Protein AF-A0A6V7LJT0-F1 (afdb_monomer)

Organism: NCBI:txid1563983

Radius of gyration: 21.5 Å; Cα contacts (8 Å, |Δi|>4): 48; chains: 1; bounding box: 45×21×58 Å

Nearest PDB structures (foldseek):
  6vli-assembly1_D  TM=7.692E-01  e=3.689E+00  Eganvirus ev186
  5sva-assembly1_U  TM=5.630E-01  e=4.989E+00  Saccharomyces cerevisiae

Solvent-accessible surface area (backbone atoms only — not comparable to full-atom values): 5500 Å² total; per-residue (Å²): 58,44,62,36,57,79,70,65,74,59,76,88,58,96,49,58,70,75,82,40,86,44,72,76,66,72,79,76,56,64,66,71,58,50,55,59,50,52,38,49,54,33,45,51,54,38,51,49,58,68,75,58,70,87,60,97,43,74,68,52,53,51,52,44,51,52,30,49,49,53,32,50,52,49,50,52,50,47,60,75,50,31,80,72,72,49,83,67,56,51,40,127

Sequence (92 aa):
DSINLFLGRYIVQEGECIERRSPLELERNWRYATFPLVLLVASSMLIAHIILPQSYSTDVLLYMLFWAAMVAGTFATIIHHGRQYVDKPKLL

Foldseek 3Di:
DLVCVVVVVDDDDPQDVNPDDHQPDDPPPCVLVVLVVQLVVLVVQLVVLVVDCPDPDPVSVVSNVVSVVSNVVSVVVCVVCVVVVPPDNDDD

Structure (mmCIF, N/CA/C/O backbone):
data_AF-A0A6V7LJT0-F1
#
_entry.id   AF-A0A6V7LJT0-F1
#
loop_
_atom_site.group_PDB
_atom_site.id
_atom_site.type_symbol
_atom_site.label_atom_id
_atom_site.label_alt_id
_atom_site.label_comp_id
_atom_site.label_asym_id
_atom_site.label_entity_id
_atom_site.label_seq_id
_atom_site.pdbx_PDB_ins_code
_atom_site.Cartn_x
_atom_site.Cartn_y
_atom_site.Cartn_z
_atom_site.occupancy
_atom_site.B_iso_or_equiv
_atom_site.auth_seq_id
_atom_site.auth_comp_id
_atom_site.auth_asym_id
_atom_site.auth_atom_id
_atom_site.pdbx_PDB_model_num
ATOM 1 N N . ASP A 1 1 ? -14.771 6.889 21.310 1.00 60.19 1 ASP A N 1
ATOM 2 C CA . ASP A 1 1 ? -13.604 7.065 22.201 1.00 60.19 1 ASP A CA 1
ATOM 3 C C . ASP A 1 1 ? -13.254 5.936 23.169 1.00 60.19 1 ASP A C 1
ATOM 5 O O . ASP A 1 1 ? -13.755 5.955 24.279 1.00 60.19 1 ASP A O 1
ATOM 9 N N . SER A 1 2 ? -12.307 5.036 22.856 1.00 62.66 2 SER A N 1
ATOM 10 C CA . SER A 1 2 ? -11.711 4.095 23.848 1.00 62.66 2 SER A CA 1
ATOM 11 C C . SER A 1 2 ? -11.022 4.784 25.034 1.00 62.66 2 SER A C 1
ATOM 13 O O . SER A 1 2 ? -10.806 4.164 26.071 1.00 62.66 2 SER A O 1
ATOM 15 N N . ILE A 1 3 ? -10.772 6.092 24.934 1.00 70.94 3 ILE A N 1
ATOM 16 C CA . ILE A 1 3 ? -10.313 6.926 26.046 1.00 70.94 3 ILE A CA 1
ATOM 17 C C . ILE A 1 3 ? -11.286 6.883 27.235 1.00 70.94 3 ILE A C 1
ATOM 19 O O . ILE A 1 3 ? -10.848 6.939 28.376 1.00 70.94 3 ILE A O 1
ATOM 23 N N . ASN A 1 4 ? -12.592 6.701 27.002 1.00 70.38 4 ASN A N 1
ATOM 24 C CA . ASN A 1 4 ? -13.575 6.593 28.083 1.00 70.38 4 ASN A CA 1
ATOM 25 C C . ASN A 1 4 ? -13.419 5.302 28.906 1.00 70.38 4 ASN A C 1
ATOM 27 O O . ASN A 1 4 ? -13.801 5.301 30.07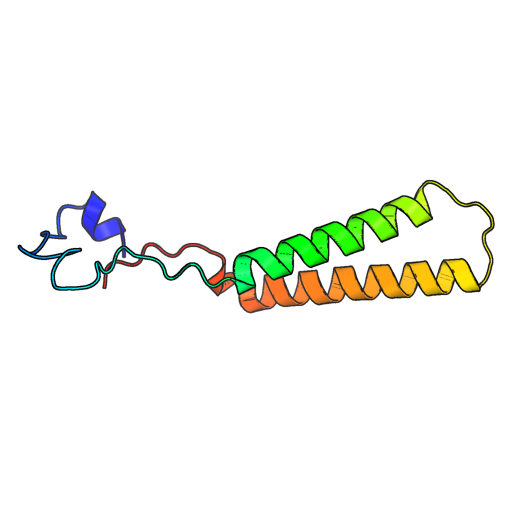4 1.00 70.38 4 ASN A O 1
ATOM 31 N N . LEU A 1 5 ? -12.807 4.250 28.344 1.00 71.88 5 LEU A N 1
ATOM 32 C CA . LEU A 1 5 ? -12.423 3.041 29.079 1.00 71.88 5 LEU A CA 1
ATOM 33 C C . LEU A 1 5 ? -11.287 3.363 30.058 1.00 71.88 5 LEU A C 1
ATOM 35 O O . LEU A 1 5 ? -11.381 3.072 31.244 1.00 71.88 5 LEU A O 1
ATOM 39 N N . PHE A 1 6 ? -10.241 4.036 29.565 1.00 71.06 6 PHE A N 1
ATOM 40 C CA . PHE A 1 6 ? -9.078 4.422 30.370 1.00 71.06 6 PHE A CA 1
ATOM 41 C C . PHE A 1 6 ? -9.409 5.475 31.432 1.00 71.06 6 PHE A C 1
ATOM 43 O O . PHE A 1 6 ? -8.828 5.461 32.511 1.00 71.06 6 PHE A O 1
ATOM 50 N N . LEU A 1 7 ? -10.355 6.372 31.145 1.00 79.88 7 LEU A N 1
ATOM 51 C CA . LEU A 1 7 ? -10.853 7.364 32.099 1.00 79.88 7 LEU A CA 1
ATOM 52 C C . LEU A 1 7 ? -11.914 6.798 33.062 1.00 79.88 7 LEU A C 1
ATOM 54 O O . LEU A 1 7 ? -12.418 7.550 33.893 1.00 79.88 7 LEU A O 1
ATOM 58 N N . GLY A 1 8 ? -12.285 5.516 32.944 1.00 72.06 8 GLY A N 1
ATOM 59 C CA . GLY A 1 8 ? -13.270 4.870 33.819 1.00 72.06 8 GLY A CA 1
ATOM 60 C C . GLY A 1 8 ? -14.704 5.389 33.663 1.00 72.06 8 GLY A C 1
ATOM 61 O O . GLY A 1 8 ? -15.525 5.191 34.551 1.00 72.06 8 GLY A O 1
ATOM 62 N N . ARG A 1 9 ? -15.021 6.072 32.554 1.00 72.81 9 ARG A N 1
ATOM 63 C CA . ARG A 1 9 ? -16.381 6.564 32.255 1.00 72.81 9 ARG A CA 1
ATOM 64 C C . ARG A 1 9 ? -17.256 5.514 31.575 1.00 72.81 9 ARG A C 1
ATOM 66 O O . ARG A 1 9 ? -18.469 5.688 31.518 1.00 72.81 9 ARG A O 1
ATOM 73 N N . TYR A 1 10 ? -16.652 4.464 31.027 1.00 74.75 10 TYR A N 1
ATOM 74 C CA . TYR A 1 10 ? -17.374 3.364 30.403 1.00 74.75 10 TYR A CA 1
ATOM 75 C C . TYR A 1 10 ? -17.749 2.303 31.443 1.00 74.75 10 TYR A C 1
ATOM 77 O O . TYR A 1 10 ? -16.869 1.757 32.107 1.00 74.75 10 TYR A O 1
ATOM 85 N N . ILE A 1 11 ? -19.043 2.005 31.564 1.00 73.00 11 ILE A N 1
ATOM 86 C CA . ILE A 1 11 ? -19.577 0.969 32.454 1.00 73.00 11 ILE A CA 1
ATOM 87 C C . ILE A 1 11 ? -20.110 -0.153 31.564 1.00 73.00 11 ILE A C 1
ATOM 89 O O . ILE A 1 11 ? -21.022 0.075 30.771 1.00 73.00 11 ILE A O 1
ATOM 93 N N . VAL A 1 12 ? -19.521 -1.344 31.690 1.00 70.69 12 VAL A N 1
ATOM 94 C CA . VAL A 1 12 ? -19.926 -2.540 30.937 1.00 70.69 12 VAL A CA 1
ATOM 95 C C . VAL A 1 12 ? -21.355 -2.911 31.342 1.00 70.69 12 VAL A C 1
ATOM 97 O O . VAL A 1 12 ? -21.624 -3.098 32.529 1.00 70.69 12 VAL A O 1
ATOM 100 N N . GLN A 1 13 ? -22.276 -2.988 30.378 1.00 72.25 13 GLN A N 1
ATOM 101 C CA . GLN A 1 13 ? -23.654 -3.421 30.644 1.00 72.25 13 GLN A CA 1
ATOM 102 C C . GLN A 1 13 ? -23.720 -4.948 30.777 1.00 72.25 13 GLN A C 1
ATOM 104 O O . GLN A 1 13 ? -23.058 -5.677 30.036 1.00 72.25 13 GLN A O 1
ATOM 109 N N . GLU A 1 14 ? -24.544 -5.441 31.704 1.00 61.78 14 GLU A N 1
ATOM 110 C CA . GLU A 1 14 ? -24.817 -6.876 31.832 1.00 61.78 14 GLU A CA 1
ATOM 111 C C . GLU A 1 14 ? -25.418 -7.398 30.513 1.00 61.78 14 GLU A C 1
ATOM 113 O O . GLU A 1 14 ? -26.429 -6.885 30.037 1.00 61.78 14 GLU A O 1
ATOM 118 N N . GLY A 1 15 ? -24.756 -8.377 29.885 1.00 65.50 15 GLY A N 1
ATOM 119 C CA . GLY A 1 15 ? -25.155 -8.935 28.585 1.00 65.50 15 GLY A CA 1
ATOM 120 C C . GLY A 1 15 ? -24.422 -8.373 27.356 1.00 65.50 15 GLY A C 1
ATOM 121 O O . GLY A 1 15 ? -24.681 -8.836 26.238 1.00 65.50 15 GLY A O 1
ATOM 122 N N . GLU A 1 16 ? -23.476 -7.436 27.515 1.00 67.88 16 GLU A N 1
ATOM 123 C CA . GLU A 1 16 ? -22.534 -7.115 26.432 1.00 67.88 16 GLU A CA 1
ATOM 124 C C . GLU A 1 16 ? -21.752 -8.362 25.997 1.00 67.88 16 GLU A C 1
ATOM 126 O O . GLU A 1 16 ? -21.295 -9.143 26.829 1.00 67.88 16 GLU A O 1
ATOM 131 N N . CYS A 1 17 ? -21.570 -8.530 24.684 1.00 60.88 17 CYS A N 1
ATOM 132 C CA . CYS A 1 17 ? -20.902 -9.676 24.053 1.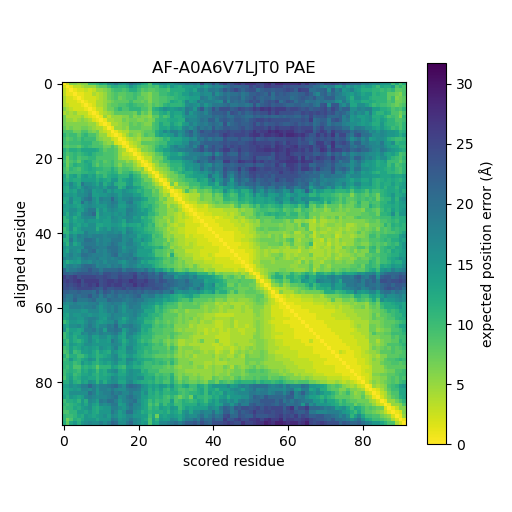00 60.88 17 CYS A CA 1
ATOM 133 C C . CYS A 1 17 ? -21.703 -11.000 24.067 1.00 60.88 17 CYS A C 1
ATOM 135 O O . CYS A 1 17 ? -21.256 -11.973 23.466 1.00 60.88 17 CYS A O 1
ATOM 137 N N . ILE A 1 18 ? -22.887 -11.042 24.700 1.00 67.38 18 ILE A N 1
ATOM 138 C CA . ILE A 1 18 ? -23.762 -12.232 24.747 1.00 67.38 18 ILE A CA 1
ATOM 139 C C . ILE A 1 18 ? -25.103 -11.965 24.046 1.00 67.38 18 ILE A C 1
ATOM 141 O O . ILE A 1 18 ? -25.442 -12.672 23.102 1.00 67.38 18 ILE A O 1
ATOM 145 N N . GLU A 1 19 ? -25.845 -10.928 24.454 1.00 62.66 19 GLU A N 1
ATOM 146 C CA . GLU A 1 19 ? -27.118 -10.536 23.812 1.00 62.66 19 GLU A CA 1
ATOM 147 C C . GLU A 1 19 ? -26.972 -9.306 22.906 1.00 62.66 19 GLU A C 1
ATOM 149 O O . GLU A 1 19 ? -27.735 -9.117 21.956 1.00 62.66 19 GLU A O 1
ATOM 154 N N . ARG A 1 20 ? -25.965 -8.466 23.170 1.00 58.31 20 ARG A N 1
ATOM 155 C CA . ARG A 1 20 ? -25.698 -7.235 22.421 1.00 58.31 20 ARG A CA 1
ATOM 156 C C . ARG A 1 20 ? -24.249 -7.208 21.948 1.00 58.31 20 ARG A C 1
ATOM 158 O O . ARG A 1 20 ? -23.333 -7.416 22.744 1.00 58.31 20 ARG A O 1
ATOM 165 N N . ARG A 1 21 ? -24.034 -6.928 20.657 1.00 58.47 21 ARG A N 1
ATOM 166 C CA . ARG A 1 21 ? -22.689 -6.799 20.069 1.00 58.47 21 ARG A CA 1
ATOM 167 C C . ARG A 1 21 ? -21.917 -5.708 20.811 1.00 58.47 21 ARG A C 1
ATOM 169 O O . ARG A 1 21 ? -22.419 -4.589 20.931 1.00 58.47 21 ARG A O 1
ATOM 176 N N . SER A 1 22 ? -20.733 -6.042 21.324 1.00 61.38 22 SER A N 1
ATOM 177 C CA . SER A 1 22 ? -19.913 -5.079 22.060 1.00 61.38 22 SER A CA 1
ATOM 178 C C . SER A 1 22 ? -19.492 -3.940 21.118 1.00 61.38 22 SER A C 1
ATOM 180 O O . SER A 1 22 ? -19.062 -4.217 19.996 1.00 61.38 22 SER A O 1
ATOM 182 N N . PRO A 1 23 ? -19.549 -2.662 21.540 1.00 60.69 23 PRO A N 1
ATOM 183 C CA . PRO A 1 23 ? -19.060 -1.534 20.751 1.00 60.69 23 PRO A CA 1
ATOM 184 C C . PRO A 1 23 ? -17.535 -1.580 20.543 1.00 60.69 23 PRO A C 1
ATOM 186 O O . PRO A 1 23 ? -17.006 -0.799 19.755 1.00 60.69 23 PRO A O 1
ATOM 189 N N . LEU A 1 24 ? -16.838 -2.496 21.229 1.00 59.94 24 LEU A N 1
ATOM 190 C CA . LEU A 1 24 ? -15.410 -2.789 21.087 1.00 59.94 24 LEU A CA 1
ATOM 191 C C . LEU A 1 24 ? -15.112 -3.780 19.949 1.00 59.94 24 LEU A C 1
ATOM 193 O O . LEU A 1 24 ? -13.955 -3.925 19.552 1.00 59.94 24 LEU A O 1
ATOM 197 N N . GLU A 1 25 ? -16.125 -4.477 19.428 1.00 59.47 25 GLU A N 1
ATOM 198 C CA . GLU A 1 25 ? -15.947 -5.451 18.357 1.00 59.47 25 GLU A CA 1
ATOM 199 C C . GLU A 1 25 ? -15.805 -4.716 17.019 1.00 59.47 25 GLU A C 1
ATOM 201 O O . GLU A 1 25 ? -16.773 -4.334 16.358 1.00 59.47 25 GLU A O 1
ATOM 206 N N . LEU A 1 26 ? -14.555 -4.465 16.634 1.00 61.25 26 LEU A N 1
ATOM 207 C CA . LEU A 1 26 ? -14.234 -3.894 15.338 1.00 61.25 26 LEU A CA 1
ATOM 208 C C . LEU A 1 26 ? -14.556 -4.931 14.257 1.00 61.25 26 LEU A C 1
ATOM 210 O O . LEU A 1 26 ? -13.886 -5.962 14.162 1.00 61.25 26 LEU A O 1
ATOM 214 N N . GLU A 1 27 ? -15.536 -4.647 13.395 1.00 58.28 27 GLU A N 1
ATOM 215 C CA . GLU A 1 27 ? -15.672 -5.377 12.134 1.00 58.28 27 GLU A CA 1
ATOM 216 C C . GLU A 1 27 ? -14.411 -5.137 11.307 1.00 58.28 27 GLU A C 1
ATOM 218 O O . GLU A 1 27 ? -14.267 -4.131 10.604 1.00 58.28 27 GLU A O 1
ATOM 223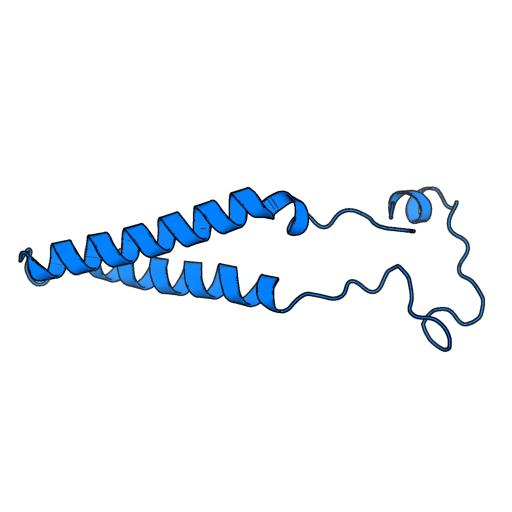 N N . ARG A 1 28 ? -13.457 -6.061 11.433 1.00 58.62 28 ARG A N 1
ATOM 224 C CA . ARG A 1 28 ? -12.220 -6.056 10.667 1.00 58.62 28 ARG A CA 1
ATOM 225 C C . ARG A 1 28 ? -12.580 -6.301 9.211 1.00 58.62 28 ARG A C 1
ATOM 227 O O . ARG A 1 28 ? -12.687 -7.434 8.754 1.00 58.62 28 ARG A O 1
ATOM 234 N N . ASN A 1 29 ? -12.826 -5.211 8.494 1.00 64.06 29 ASN A N 1
ATOM 235 C CA . ASN A 1 29 ? -13.227 -5.256 7.100 1.00 64.06 29 ASN A CA 1
ATOM 236 C C . ASN A 1 29 ? -12.112 -5.948 6.301 1.00 64.06 29 ASN A C 1
ATOM 238 O O . ASN A 1 29 ? -10.981 -5.474 6.279 1.00 64.06 29 ASN A O 1
ATOM 242 N N . TRP A 1 30 ? -12.410 -7.074 5.652 1.00 61.78 30 TRP A N 1
ATOM 243 C CA . TRP A 1 30 ? -11.440 -7.897 4.909 1.00 61.78 30 TRP A CA 1
ATOM 244 C C . TRP A 1 30 ? -10.635 -7.107 3.871 1.00 61.78 30 TRP A C 1
ATOM 246 O O . TRP A 1 30 ? -9.486 -7.433 3.576 1.00 61.78 30 TRP A O 1
ATOM 256 N N . ARG A 1 31 ? -11.212 -6.000 3.393 1.00 62.56 31 ARG A N 1
ATOM 257 C CA . ARG A 1 31 ? -10.564 -5.010 2.529 1.00 62.56 31 ARG A CA 1
ATOM 258 C C . ARG A 1 31 ? -9.238 -4.506 3.118 1.00 62.56 31 ARG A C 1
ATOM 260 O O . ARG A 1 31 ? -8.281 -4.343 2.368 1.00 62.56 31 ARG A O 1
ATOM 267 N N . TYR A 1 32 ? -9.140 -4.364 4.443 1.00 63.41 32 TYR A N 1
ATOM 268 C CA . TYR A 1 32 ? -7.916 -3.963 5.149 1.00 63.41 32 TYR A CA 1
ATOM 269 C C . TYR A 1 32 ? -6.759 -4.950 4.987 1.00 63.41 32 TYR A C 1
ATOM 271 O O . TYR A 1 32 ? -5.612 -4.527 5.056 1.00 63.41 32 TYR A O 1
ATOM 279 N N . ALA A 1 33 ? -7.034 -6.236 4.760 1.00 65.06 33 ALA A N 1
ATOM 280 C CA . ALA A 1 33 ? -6.000 -7.241 4.524 1.00 65.06 33 ALA A CA 1
ATOM 281 C C . ALA A 1 33 ? -5.644 -7.361 3.033 1.00 65.06 33 ALA A C 1
ATOM 283 O O . ALA A 1 33 ? -4.485 -7.573 2.684 1.00 65.06 33 ALA A O 1
ATOM 284 N N . THR A 1 34 ? -6.621 -7.191 2.137 1.00 72.00 34 THR A N 1
ATOM 285 C CA . THR A 1 34 ? -6.413 -7.371 0.693 1.00 72.00 34 THR A CA 1
ATOM 286 C C . THR A 1 34 ? -5.538 -6.274 0.080 1.00 72.00 34 THR A C 1
ATOM 288 O O . THR A 1 34 ? -4.636 -6.585 -0.692 1.00 72.00 34 THR A O 1
ATOM 291 N N . PHE A 1 35 ? -5.747 -5.002 0.436 1.00 72.88 35 PHE A N 1
ATOM 292 C CA . PHE A 1 35 ? -4.956 -3.887 -0.109 1.00 72.88 35 PHE A CA 1
ATOM 293 C C . PHE A 1 35 ? -3.447 -3.962 0.196 1.00 72.88 35 PHE A C 1
ATOM 295 O O . PHE A 1 35 ? -2.662 -3.848 -0.748 1.00 72.88 35 PHE A O 1
ATOM 302 N N . PRO A 1 36 ? -3.001 -4.184 1.449 1.00 76.75 36 PRO A N 1
ATOM 303 C CA . PRO A 1 36 ? -1.575 -4.326 1.741 1.00 76.75 36 PRO A CA 1
ATOM 304 C C . PRO A 1 36 ? -0.966 -5.583 1.113 1.00 76.75 36 PRO A C 1
ATOM 306 O O . PRO A 1 36 ? 0.194 -5.549 0.715 1.00 76.75 36 PRO A O 1
ATOM 309 N N . LEU A 1 37 ? -1.735 -6.664 0.952 1.00 80.56 37 LEU A N 1
ATOM 310 C CA . LEU A 1 37 ? -1.257 -7.874 0.280 1.00 80.56 37 LEU A CA 1
ATOM 311 C C . LEU A 1 37 ? -1.017 -7.631 -1.217 1.00 80.56 37 LEU A C 1
ATOM 313 O O . LEU A 1 37 ? 0.032 -8.003 -1.735 1.00 80.56 37 LEU A O 1
ATOM 317 N N . VAL A 1 38 ? -1.938 -6.945 -1.902 1.00 83.06 38 VAL A N 1
ATOM 318 C CA . VAL A 1 38 ? -1.760 -6.558 -3.313 1.00 83.06 38 VAL A CA 1
ATOM 319 C C . VAL A 1 38 ? -0.565 -5.616 -3.478 1.00 83.06 38 VAL A C 1
ATOM 321 O O . VAL A 1 38 ? 0.236 -5.807 -4.392 1.00 83.06 38 VAL A O 1
ATOM 324 N N . LEU A 1 39 ? -0.404 -4.640 -2.579 1.00 83.88 39 LEU A N 1
ATOM 325 C CA . LEU A 1 39 ? 0.743 -3.731 -2.596 1.00 83.88 39 LEU A CA 1
ATOM 326 C C . LEU A 1 39 ? 2.067 -4.485 -2.397 1.00 83.88 39 LEU A C 1
ATOM 328 O O . LEU A 1 39 ? 3.040 -4.201 -3.096 1.00 83.88 39 LEU A O 1
ATOM 332 N N . LEU A 1 40 ? 2.097 -5.473 -1.499 1.00 85.88 40 LEU A N 1
ATOM 333 C CA . LEU A 1 40 ? 3.269 -6.313 -1.248 1.00 85.88 40 LEU A CA 1
ATOM 334 C C . LEU A 1 40 ? 3.647 -7.138 -2.485 1.00 85.88 40 LEU A C 1
ATOM 336 O O . LEU A 1 40 ? 4.808 -7.121 -2.888 1.00 85.88 40 LEU A O 1
ATOM 340 N N . VAL A 1 41 ? 2.673 -7.791 -3.127 1.00 86.75 41 VAL A N 1
ATOM 341 C CA . VAL A 1 41 ? 2.901 -8.601 -4.339 1.00 86.75 41 VAL A CA 1
ATOM 342 C C . VAL A 1 41 ? 3.362 -7.739 -5.518 1.00 86.75 41 VAL A C 1
ATOM 344 O O . VAL A 1 41 ? 4.312 -8.090 -6.219 1.00 86.75 41 VAL A O 1
ATOM 347 N N . ALA A 1 42 ? 2.729 -6.584 -5.736 1.00 84.25 42 ALA A N 1
ATOM 348 C CA . ALA A 1 42 ? 3.132 -5.670 -6.803 1.00 84.25 42 ALA A CA 1
ATOM 349 C C . ALA A 1 42 ? 4.552 -5.117 -6.570 1.00 84.25 42 ALA A C 1
ATOM 351 O O . ALA A 1 42 ? 5.344 -5.019 -7.508 1.00 84.25 42 ALA A O 1
ATOM 352 N N . SER A 1 43 ? 4.905 -4.831 -5.312 1.00 84.94 43 SER A N 1
ATOM 353 C CA . SER A 1 43 ? 6.242 -4.358 -4.939 1.00 84.94 43 SER A CA 1
ATOM 354 C C . SER A 1 43 ? 7.309 -5.435 -5.131 1.00 84.94 43 SER A C 1
ATOM 356 O O . SER A 1 43 ? 8.377 -5.138 -5.662 1.00 84.94 43 SER A O 1
ATOM 358 N N . SER A 1 44 ? 7.034 -6.691 -4.760 1.00 87.00 44 SER A N 1
ATOM 359 C CA . SER A 1 44 ? 7.994 -7.785 -4.955 1.00 87.00 44 SER A CA 1
ATOM 360 C C . SER A 1 44 ? 8.290 -8.021 -6.432 1.00 87.00 44 SER A C 1
ATOM 362 O O . SER A 1 44 ? 9.450 -8.178 -6.807 1.00 87.00 44 SER A O 1
ATOM 364 N N . MET A 1 45 ? 7.258 -7.986 -7.279 1.00 84.38 45 MET A N 1
ATOM 365 C CA . MET A 1 45 ? 7.421 -8.132 -8.726 1.00 84.38 45 MET A CA 1
ATOM 366 C C . MET A 1 45 ? 8.207 -6.967 -9.324 1.00 84.38 45 MET A C 1
ATOM 368 O O . MET A 1 45 ? 9.106 -7.210 -10.124 1.00 84.38 45 MET A O 1
ATOM 372 N N . LEU A 1 46 ? 7.949 -5.724 -8.909 1.00 84.56 46 LEU A N 1
ATOM 373 C CA . LEU A 1 46 ? 8.726 -4.570 -9.368 1.00 84.56 46 LEU A CA 1
ATOM 374 C C . LEU A 1 46 ? 10.210 -4.700 -8.987 1.00 84.56 46 LEU A C 1
ATOM 376 O O . LEU A 1 46 ? 11.084 -4.543 -9.836 1.00 84.56 46 LEU A O 1
ATOM 380 N N . ILE A 1 47 ? 10.495 -5.038 -7.727 1.00 84.31 47 ILE A N 1
ATOM 381 C CA . ILE A 1 47 ? 11.865 -5.194 -7.222 1.00 84.31 47 ILE A CA 1
ATOM 382 C C . ILE A 1 47 ? 12.587 -6.344 -7.938 1.00 84.31 47 ILE A C 1
ATOM 384 O O . ILE A 1 47 ? 13.749 -6.193 -8.310 1.00 84.31 47 ILE A O 1
ATOM 388 N N . ALA A 1 48 ? 11.905 -7.462 -8.201 1.00 84.94 48 ALA A N 1
ATOM 389 C CA . ALA A 1 48 ? 12.478 -8.581 -8.946 1.00 84.94 48 ALA A CA 1
ATOM 390 C C . ALA A 1 48 ? 12.929 -8.168 -10.358 1.00 84.94 48 ALA A C 1
ATOM 392 O O . ALA A 1 48 ? 14.030 -8.526 -10.776 1.00 84.94 48 ALA A O 1
ATOM 393 N N . HIS A 1 49 ? 12.128 -7.357 -11.060 1.00 79.50 49 HIS A N 1
ATOM 394 C CA . HIS A 1 49 ? 12.490 -6.837 -12.383 1.00 79.50 49 HIS A CA 1
ATOM 395 C C . HIS A 1 49 ? 13.651 -5.829 -12.322 1.00 79.50 49 HIS A C 1
ATOM 397 O O . HIS A 1 49 ? 14.421 -5.743 -13.275 1.00 79.50 49 HIS A O 1
ATOM 403 N N . ILE A 1 50 ? 13.804 -5.084 -11.220 1.00 78.81 50 ILE A N 1
ATOM 404 C CA . ILE A 1 50 ? 14.925 -4.148 -11.016 1.00 78.81 50 ILE A CA 1
ATOM 405 C C . ILE A 1 50 ? 16.239 -4.897 -10.746 1.00 78.81 50 ILE A C 1
ATOM 407 O O . ILE A 1 50 ? 17.279 -4.503 -11.267 1.00 78.81 50 ILE A O 1
ATOM 411 N N . ILE A 1 51 ? 16.205 -5.956 -9.928 1.00 81.75 51 ILE A N 1
ATOM 412 C CA . ILE A 1 51 ? 17.411 -6.669 -9.467 1.00 81.75 51 ILE A CA 1
ATOM 413 C C . ILE A 1 51 ? 17.950 -7.646 -10.519 1.00 81.75 51 ILE A C 1
ATOM 415 O O . ILE A 1 51 ? 19.164 -7.816 -10.616 1.00 81.75 51 ILE A O 1
ATOM 419 N N . LEU A 1 52 ? 17.079 -8.288 -11.306 1.00 76.25 52 LEU A N 1
ATOM 420 C CA . LEU A 1 52 ? 17.471 -9.255 -12.339 1.00 76.25 52 LEU A CA 1
ATOM 421 C C . LEU A 1 52 ? 17.200 -8.711 -13.751 1.00 76.25 52 LEU A C 1
ATOM 423 O O . LEU A 1 52 ? 16.310 -9.220 -14.440 1.00 76.25 52 LEU A O 1
ATOM 427 N N . PRO A 1 53 ? 17.961 -7.713 -14.2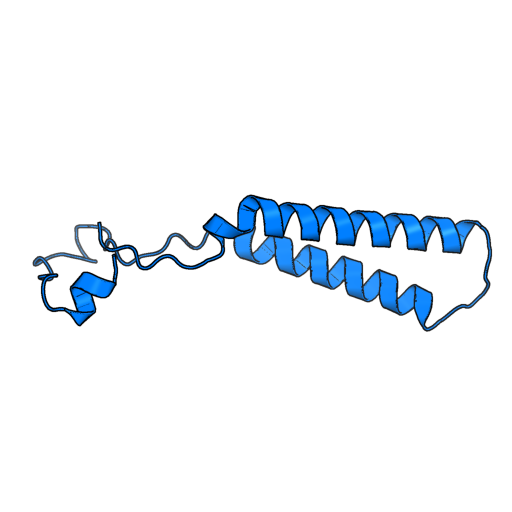38 1.00 67.75 53 PRO A N 1
ATOM 428 C CA . PRO A 1 53 ? 17.847 -7.308 -15.627 1.00 67.75 53 PRO A CA 1
ATOM 429 C C . PRO A 1 53 ? 18.442 -8.406 -16.518 1.00 67.75 53 PRO A C 1
ATOM 431 O O . PRO A 1 53 ? 19.650 -8.487 -16.715 1.00 67.75 53 PRO A O 1
ATOM 434 N N . GLN A 1 54 ? 17.589 -9.284 -17.047 1.00 66.06 54 GLN A N 1
ATOM 435 C CA . GLN A 1 54 ? 17.997 -10.279 -18.046 1.00 66.06 54 GLN A CA 1
ATOM 436 C C . GLN A 1 54 ? 18.250 -9.627 -19.415 1.00 66.06 54 GLN A C 1
ATOM 438 O O . GLN A 1 54 ? 19.126 -10.071 -20.151 1.00 66.06 54 GLN A O 1
ATOM 443 N N . SER A 1 55 ? 17.515 -8.561 -19.755 1.00 73.06 55 SER A N 1
ATOM 444 C CA . SER A 1 55 ? 17.732 -7.687 -20.920 1.00 73.06 55 SER A CA 1
ATOM 445 C C . SER A 1 55 ? 16.864 -6.431 -20.788 1.00 73.06 55 SER A C 1
ATOM 447 O O . SER A 1 55 ? 15.675 -6.535 -20.494 1.00 73.06 55 SER A O 1
ATOM 449 N N . TYR A 1 56 ? 17.428 -5.240 -21.011 1.00 70.44 56 TYR A N 1
ATOM 450 C CA . TYR A 1 56 ? 16.668 -3.982 -21.024 1.00 70.44 56 TYR A CA 1
ATOM 451 C C . TYR A 1 56 ? 16.004 -3.775 -22.390 1.00 70.44 56 TYR A C 1
ATOM 453 O O . TYR A 1 56 ? 16.429 -2.953 -23.197 1.00 70.44 56 TYR A O 1
ATOM 461 N N . SER A 1 57 ? 14.972 -4.569 -22.653 1.00 81.25 57 SER A N 1
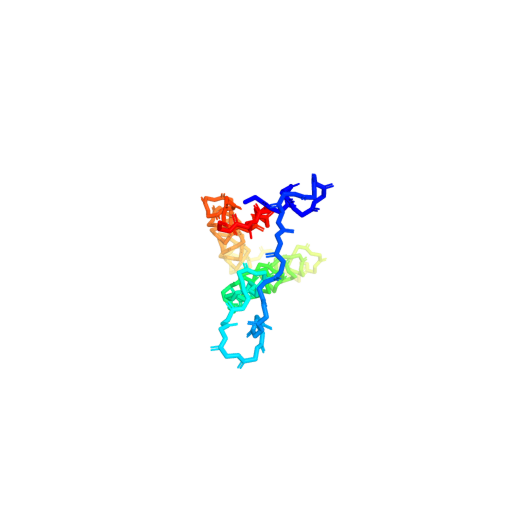ATOM 462 C CA . SER A 1 57 ? 14.112 -4.433 -23.830 1.00 81.25 57 SER A CA 1
ATOM 463 C C . SER A 1 57 ? 12.876 -3.597 -23.498 1.00 81.25 57 SER A C 1
ATOM 465 O O . SER A 1 57 ? 12.491 -3.459 -22.333 1.00 81.25 57 SER A O 1
ATOM 467 N N . THR A 1 58 ? 12.227 -3.048 -24.525 1.00 83.94 58 THR A N 1
ATOM 468 C CA . THR A 1 58 ? 11.012 -2.227 -24.398 1.00 83.94 58 THR A CA 1
ATOM 469 C C . THR A 1 58 ? 9.901 -2.945 -23.629 1.00 83.94 58 THR A C 1
ATOM 471 O O . THR A 1 58 ? 9.184 -2.313 -22.857 1.00 83.94 58 THR A O 1
ATOM 474 N N . ASP A 1 59 ? 9.808 -4.269 -23.768 1.00 82.75 59 ASP A N 1
ATOM 475 C CA . ASP A 1 59 ? 8.863 -5.115 -23.037 1.00 82.75 59 ASP A CA 1
ATOM 476 C C . ASP A 1 59 ? 9.076 -5.048 -21.518 1.00 82.75 59 ASP A C 1
ATOM 478 O O . ASP A 1 59 ? 8.129 -4.864 -20.756 1.00 82.75 59 ASP A O 1
ATOM 482 N N . VAL A 1 60 ? 10.331 -5.125 -21.064 1.00 82.25 60 VAL A N 1
ATOM 483 C CA . VAL A 1 60 ? 10.683 -5.088 -19.635 1.00 82.25 60 VAL A CA 1
ATOM 484 C C . VAL A 1 60 ? 10.391 -3.713 -19.036 1.00 82.25 60 VAL A C 1
ATOM 486 O O . VAL A 1 60 ? 9.880 -3.626 -17.920 1.00 82.25 60 VAL A O 1
ATOM 489 N N . LEU A 1 61 ? 10.637 -2.640 -19.793 1.00 82.94 61 LEU A N 1
ATOM 490 C CA . LEU A 1 61 ? 10.279 -1.277 -19.388 1.00 82.94 61 LEU A CA 1
ATOM 491 C C . LEU A 1 61 ? 8.760 -1.106 -19.239 1.00 82.94 61 LEU A C 1
ATOM 493 O O . LEU A 1 61 ? 8.309 -0.479 -18.279 1.00 82.94 61 LEU A O 1
ATOM 497 N N . LEU A 1 62 ? 7.969 -1.698 -20.141 1.00 87.31 62 LEU A N 1
ATOM 498 C CA . LEU A 1 62 ? 6.507 -1.693 -20.049 1.00 87.31 62 LEU A CA 1
ATOM 499 C C . LEU A 1 62 ? 6.019 -2.431 -18.796 1.00 87.31 62 LEU A C 1
ATOM 501 O O . LEU A 1 62 ? 5.173 -1.908 -18.069 1.00 87.31 62 LEU A O 1
ATOM 505 N N . TYR A 1 63 ? 6.582 -3.610 -18.509 1.00 82.75 63 TYR A N 1
ATOM 506 C CA . TYR A 1 63 ? 6.252 -4.363 -17.298 1.00 82.75 63 TYR A CA 1
ATOM 507 C C . TYR A 1 63 ? 6.628 -3.593 -16.027 1.00 82.75 63 TYR A C 1
ATOM 509 O O . TYR A 1 63 ? 5.821 -3.524 -15.100 1.00 82.75 63 TYR A O 1
ATOM 517 N N . MET A 1 64 ? 7.800 -2.954 -15.982 1.00 84.62 64 MET A N 1
ATOM 518 C CA . MET A 1 64 ? 8.197 -2.103 -14.853 1.00 84.62 64 MET A CA 1
ATOM 519 C C . MET A 1 64 ? 7.229 -0.936 -14.643 1.00 84.62 64 MET A C 1
ATOM 521 O O . MET A 1 64 ? 6.807 -0.694 -13.513 1.00 84.62 64 MET A O 1
ATOM 5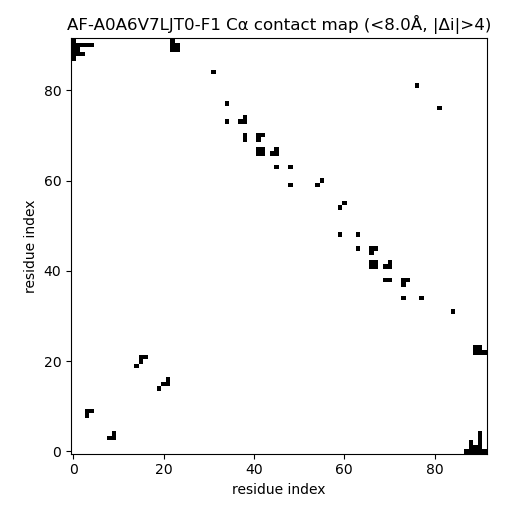25 N N . LEU A 1 65 ? 6.843 -0.235 -15.714 1.00 87.88 65 LEU A N 1
ATOM 526 C CA . LEU A 1 65 ? 5.905 0.887 -15.635 1.00 87.88 65 LEU A CA 1
ATOM 527 C C . LEU A 1 65 ? 4.525 0.429 -15.149 1.00 87.88 65 LEU A C 1
ATOM 529 O O . LEU A 1 65 ? 3.918 1.089 -14.307 1.00 87.88 65 LEU A O 1
ATOM 533 N N . PHE A 1 66 ? 4.053 -0.719 -15.637 1.00 88.69 66 PHE A N 1
ATOM 534 C CA . PHE A 1 66 ? 2.794 -1.319 -15.209 1.00 88.69 66 PHE A CA 1
ATOM 535 C C . PHE A 1 66 ? 2.797 -1.637 -13.709 1.00 88.69 66 PHE A C 1
ATOM 537 O O . PHE A 1 66 ? 1.903 -1.205 -12.978 1.00 88.69 66 PHE A O 1
ATOM 544 N N . TRP A 1 67 ? 3.826 -2.338 -13.222 1.00 88.00 67 TRP A N 1
ATOM 545 C CA . TRP A 1 67 ? 3.933 -2.679 -11.803 1.00 88.00 67 TRP A CA 1
ATOM 546 C C . TRP A 1 67 ? 4.123 -1.437 -10.927 1.00 88.00 67 TRP A C 1
ATOM 548 O O . TRP A 1 67 ? 3.491 -1.332 -9.876 1.00 88.00 67 TRP A O 1
ATOM 558 N N . ALA A 1 68 ? 4.907 -0.454 -11.377 1.00 87.56 68 ALA A N 1
ATOM 559 C CA . ALA A 1 68 ? 5.076 0.818 -10.679 1.00 87.56 68 ALA A CA 1
ATOM 560 C C . ALA A 1 68 ? 3.756 1.601 -10.576 1.00 87.56 68 ALA A C 1
ATOM 562 O O . ALA A 1 68 ? 3.432 2.114 -9.504 1.00 87.56 68 ALA A O 1
ATOM 563 N N . ALA A 1 69 ? 2.960 1.647 -11.649 1.00 90.69 69 ALA A N 1
ATOM 564 C CA . ALA A 1 69 ? 1.645 2.285 -11.648 1.00 90.69 69 ALA A CA 1
ATOM 565 C C . ALA A 1 69 ? 0.667 1.584 -10.690 1.00 90.69 69 ALA A C 1
ATOM 567 O O . ALA A 1 69 ? -0.053 2.252 -9.947 1.00 90.69 69 ALA A O 1
ATOM 568 N N . MET A 1 70 ? 0.680 0.248 -10.645 1.00 87.81 70 MET A N 1
ATOM 569 C CA . MET A 1 70 ? -0.129 -0.539 -9.706 1.00 87.81 70 MET A CA 1
ATOM 570 C C . MET A 1 70 ? 0.265 -0.287 -8.240 1.00 87.81 70 MET A C 1
ATOM 572 O O . MET A 1 70 ? -0.610 -0.093 -7.390 1.00 87.81 70 MET A O 1
ATOM 576 N N . VAL A 1 71 ? 1.565 -0.226 -7.928 1.00 89.75 71 VAL A N 1
ATOM 577 C CA . VAL A 1 71 ? 2.057 0.131 -6.582 1.00 89.75 71 VAL A CA 1
ATOM 578 C C . VAL A 1 71 ? 1.653 1.563 -6.221 1.00 89.75 71 VAL A C 1
ATOM 580 O O . VAL A 1 71 ? 1.092 1.790 -5.151 1.00 89.75 71 VAL A O 1
ATOM 583 N N . ALA A 1 72 ? 1.861 2.528 -7.120 1.00 88.56 72 ALA A N 1
ATOM 584 C CA . ALA A 1 72 ? 1.508 3.926 -6.880 1.00 88.56 72 ALA A CA 1
ATOM 585 C C . ALA A 1 72 ? -0.005 4.120 -6.673 1.00 88.56 72 ALA A C 1
ATOM 587 O O . ALA A 1 72 ? -0.415 4.819 -5.747 1.00 88.56 72 ALA A O 1
ATOM 588 N N . GLY A 1 73 ? -0.842 3.469 -7.486 1.00 87.62 73 GLY A N 1
ATOM 589 C CA . GLY A 1 73 ? -2.299 3.545 -7.376 1.00 87.62 73 GLY A CA 1
ATOM 590 C C . GLY A 1 73 ? -2.828 2.927 -6.081 1.00 87.62 73 GLY A C 1
ATOM 591 O O . GLY A 1 73 ? -3.665 3.527 -5.400 1.00 87.62 73 GLY A O 1
ATOM 592 N N . THR A 1 74 ? -2.311 1.758 -5.691 1.00 85.44 74 THR A N 1
ATOM 593 C CA . THR A 1 74 ? -2.687 1.115 -4.420 1.00 85.44 74 THR A CA 1
ATOM 594 C C . THR A 1 74 ?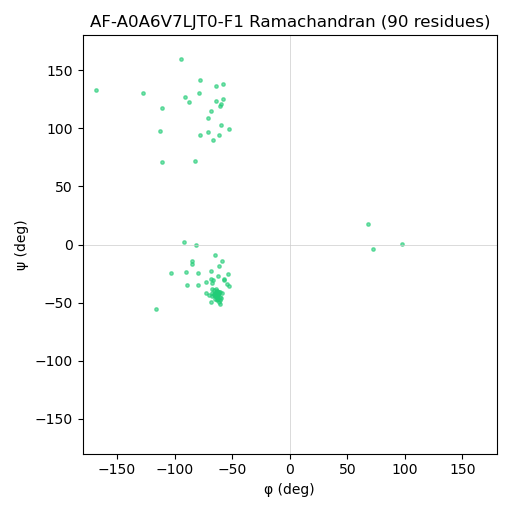 -2.220 1.935 -3.219 1.00 85.44 74 THR A C 1
ATOM 596 O O . THR A 1 74 ? -3.013 2.175 -2.309 1.00 85.44 74 THR A O 1
ATOM 599 N N . PHE A 1 75 ? -0.995 2.461 -3.247 1.00 83.56 75 PHE A N 1
ATOM 600 C CA . PHE A 1 75 ? -0.464 3.335 -2.201 1.00 83.56 75 PHE A CA 1
ATOM 601 C C . PHE A 1 75 ? -1.270 4.635 -2.057 1.00 83.56 75 PHE A C 1
ATOM 603 O O . PHE A 1 75 ? -1.675 4.994 -0.950 1.00 83.56 75 PHE A O 1
ATOM 610 N N . ALA A 1 76 ? -1.585 5.307 -3.169 1.00 85.81 76 ALA A N 1
ATOM 611 C CA . ALA A 1 76 ? -2.417 6.510 -3.170 1.00 85.81 76 ALA A CA 1
ATOM 612 C C . ALA A 1 76 ? -3.826 6.229 -2.624 1.00 85.81 76 ALA A C 1
ATOM 614 O O . ALA A 1 76 ? -4.356 7.008 -1.830 1.00 85.81 76 ALA A O 1
ATOM 615 N N . THR A 1 77 ? -4.410 5.085 -2.986 1.00 81.25 77 THR A N 1
ATOM 616 C CA . THR A 1 77 ? -5.722 4.655 -2.482 1.00 81.25 77 THR A CA 1
ATOM 617 C C . THR A 1 77 ? -5.692 4.421 -0.972 1.00 81.25 77 THR A C 1
ATOM 619 O O . THR A 1 77 ? -6.619 4.846 -0.276 1.00 81.25 77 THR A O 1
ATOM 622 N N . ILE A 1 78 ? -4.625 3.797 -0.460 1.00 80.44 78 ILE A N 1
ATOM 623 C CA . ILE A 1 78 ? -4.414 3.568 0.975 1.00 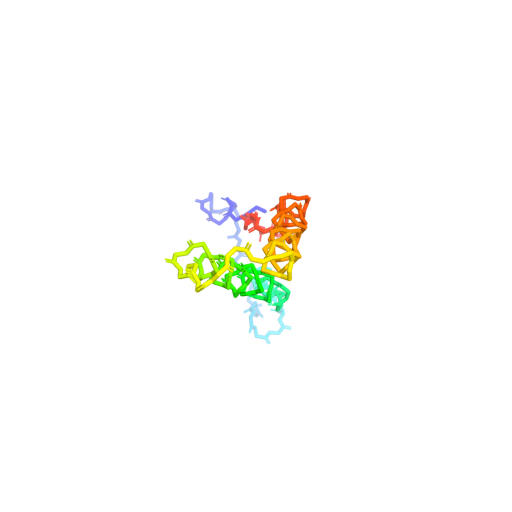80.44 78 ILE A CA 1
ATOM 624 C C . ILE A 1 78 ? -4.261 4.894 1.715 1.00 80.44 78 ILE A C 1
ATOM 626 O O . ILE A 1 78 ? -4.900 5.063 2.744 1.00 80.44 78 ILE A O 1
ATOM 630 N N . ILE A 1 79 ? -3.486 5.855 1.204 1.00 79.00 79 ILE A N 1
ATOM 631 C CA . ILE A 1 79 ? -3.342 7.173 1.845 1.00 79.00 79 ILE A CA 1
ATOM 632 C C . ILE A 1 79 ? -4.673 7.929 1.845 1.00 79.00 79 ILE A C 1
ATOM 634 O O . ILE A 1 79 ? -5.089 8.437 2.888 1.00 79.00 79 ILE A O 1
ATOM 638 N N . HIS A 1 80 ? -5.373 7.965 0.708 1.00 79.50 80 HIS A N 1
ATOM 639 C CA . HIS A 1 80 ? -6.653 8.664 0.580 1.00 79.50 80 HIS A CA 1
ATOM 640 C C . HIS A 1 80 ? -7.712 8.102 1.542 1.00 79.50 80 HIS A C 1
ATOM 642 O O . HIS A 1 80 ? -8.440 8.852 2.190 1.00 79.50 80 HIS A O 1
ATOM 648 N N . HIS A 1 81 ? -7.761 6.777 1.700 1.00 72.06 81 HIS A N 1
ATOM 649 C CA . HIS A 1 81 ? -8.673 6.107 2.631 1.00 72.06 81 HIS A CA 1
ATOM 650 C C . HIS A 1 81 ? -8.050 5.878 4.018 1.00 72.06 81 HIS A C 1
ATOM 652 O O . HIS A 1 81 ? -8.711 5.349 4.911 1.00 72.06 81 HIS A O 1
ATOM 658 N N . GLY A 1 82 ? -6.812 6.334 4.237 1.00 63.81 82 GLY A N 1
ATOM 659 C CA . GLY A 1 82 ? -5.949 6.053 5.391 1.00 63.81 82 GLY A CA 1
ATOM 660 C C . GLY A 1 82 ? -6.570 6.427 6.729 1.00 63.81 82 GLY A C 1
ATOM 661 O O . GLY A 1 82 ? -6.358 5.756 7.735 1.00 63.81 82 GLY A O 1
ATOM 662 N N . ARG A 1 83 ? -7.439 7.445 6.742 1.00 60.00 83 ARG A N 1
ATOM 663 C CA . ARG A 1 83 ? -8.197 7.841 7.942 1.00 60.00 83 ARG A CA 1
ATOM 664 C C . ARG A 1 83 ? -9.127 6.748 8.478 1.00 60.00 83 ARG A C 1
ATOM 666 O O . ARG A 1 83 ? -9.542 6.860 9.629 1.00 60.00 83 ARG A O 1
ATOM 673 N N . GLN A 1 84 ? -9.468 5.747 7.666 1.00 59.34 84 GLN A N 1
ATOM 674 C CA . GLN A 1 84 ? -10.219 4.560 8.081 1.00 59.34 84 GLN A CA 1
ATOM 675 C C . GLN A 1 84 ? -9.300 3.418 8.560 1.00 59.34 84 GLN A C 1
ATOM 677 O O . GLN A 1 84 ? -9.743 2.601 9.356 1.00 59.34 84 GLN A O 1
ATOM 682 N N . TYR A 1 85 ? -8.030 3.398 8.129 1.00 55.97 85 TYR A N 1
ATOM 683 C CA . TYR A 1 85 ? -7.004 2.426 8.546 1.00 55.97 85 TYR A CA 1
ATOM 684 C C . TYR A 1 85 ? -6.384 2.763 9.904 1.00 55.97 85 TYR A C 1
ATOM 686 O O . TYR A 1 85 ? -5.862 1.882 10.579 1.00 55.97 85 TYR A O 1
ATOM 694 N N . VAL A 1 86 ? -6.413 4.038 10.304 1.00 57.75 86 VAL A N 1
ATOM 695 C CA . VAL A 1 86 ? -6.055 4.430 11.668 1.00 57.75 86 VAL A CA 1
ATOM 696 C C . VAL A 1 86 ? -7.169 3.942 12.578 1.00 57.75 86 VAL A C 1
ATOM 698 O O . VAL A 1 86 ? -8.273 4.493 12.541 1.00 57.75 86 VAL A O 1
ATOM 701 N N . ASP A 1 87 ? -6.862 2.921 13.380 1.00 57.94 87 ASP A N 1
ATOM 702 C CA . ASP A 1 87 ? -7.713 2.460 14.470 1.00 57.94 87 ASP A CA 1
ATOM 703 C C . ASP A 1 87 ? -8.048 3.662 15.348 1.00 57.94 87 ASP A C 1
ATOM 705 O O . ASP A 1 87 ? -7.240 4.152 16.141 1.00 57.94 87 ASP A O 1
ATOM 709 N N . LYS A 1 88 ? -9.242 4.221 15.140 1.00 58.22 88 LYS A N 1
ATOM 710 C CA . LYS A 1 88 ? -9.728 5.276 16.009 1.00 58.22 88 LYS A CA 1
ATOM 711 C C . LYS A 1 88 ? -10.248 4.597 17.259 1.00 58.22 88 LYS A C 1
ATOM 713 O O . LYS A 1 88 ? -11.082 3.700 17.133 1.00 58.22 88 LYS A O 1
ATOM 718 N N . PRO A 1 89 ? -9.841 5.051 18.449 1.00 54.72 89 PRO A N 1
ATOM 719 C CA . PRO A 1 89 ? -10.427 4.565 19.679 1.00 54.72 89 PRO A CA 1
ATOM 720 C C . PRO A 1 89 ? -11.935 4.866 19.654 1.00 54.72 89 PRO A C 1
ATOM 722 O O . PRO A 1 89 ? -12.351 6.001 19.863 1.00 54.72 89 PRO A O 1
ATOM 725 N N . LYS A 1 90 ? -12.791 3.877 19.383 1.00 56.81 90 LYS A N 1
ATOM 726 C CA . LYS A 1 90 ? -14.251 4.040 19.321 1.00 56.81 90 LYS A CA 1
ATOM 727 C C . LYS A 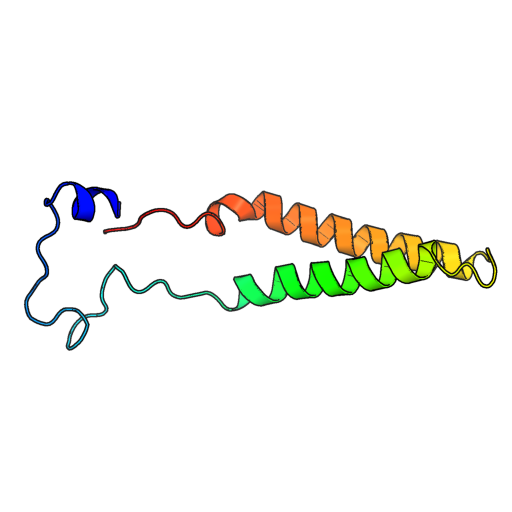1 90 ? -14.914 3.272 20.467 1.00 56.81 90 LYS A C 1
ATOM 729 O O . LYS A 1 90 ? -15.116 2.078 20.380 1.00 56.81 90 LYS A O 1
ATOM 734 N N . LEU A 1 91 ? -15.243 3.977 21.542 1.00 52.84 91 LEU A N 1
ATOM 735 C CA . LEU A 1 91 ? -16.462 3.735 22.312 1.00 52.84 91 LEU A CA 1
ATOM 736 C C . LEU A 1 91 ? -17.551 4.630 21.721 1.00 52.84 91 LEU A C 1
ATOM 738 O O . LEU A 1 91 ? -17.278 5.819 21.513 1.00 52.84 91 LEU A O 1
ATOM 742 N N . LEU A 1 92 ? -18.689 4.037 21.368 1.00 49.94 92 LEU A N 1
ATOM 743 C CA . LEU A 1 92 ? -19.925 4.769 21.088 1.00 49.94 92 LEU A CA 1
ATOM 744 C C . LEU A 1 92 ? -20.340 5.579 22.320 1.00 49.94 92 LEU A C 1
ATOM 746 O O . LEU A 1 92 ? -20.144 5.059 23.442 1.00 49.94 92 LEU A O 1
#

pLDDT: mean 73.16, std 11.17, range [49.94, 90.69]

Mean predicted aligned error: 12.02 Å

Secondary structure (DSSP, 8-state):
-THHHHTT---PPTTBTTTB--TT-----THHHHHHHHHHHHHHHHHHHHH--S---HHHHHHHHHHHHHHHHHHHHHHHHHHHHS------